Protein AF-A0A923RR82-F1 (afdb_monomer_lite)

Organism: NCBI:txid2763054

Foldseek 3Di:
DPVVVLVVVLVVLVVQLVVLVCCLVPPPDDPVSSCCSNVVSVVVNVVSVVVSVVVVVD

pLDDT: mean 80.32, std 8.95, range [47.06, 88.56]

Secondary structure (DSSP, 8-state):
--HHHHHHHHHHHHHHHHHHHHHHHHS---HHHHHHHHHHHHHHHHHHHHHHHHHHT-

Structure (mmCIF, N/CA/C/O backbone):
data_AF-A0A923RR82-F1
#
_entry.id   AF-A0A923RR82-F1
#
loop_
_atom_site.group_PDB
_atom_site.id
_atom_site.type_symbol
_atom_site.label_atom_id
_atom_site.label_alt_id
_atom_site.label_comp_id
_atom_site.label_asym_id
_atom_site.label_entity_id
_atom_site.label_seq_id
_atom_site.pdbx_PDB_ins_code
_atom_site.Cartn_x
_atom_site.Cartn_y
_atom_site.Cartn_z
_atom_site.occupancy
_atom_site.B_iso_or_equiv
_atom_site.auth_seq_id
_atom_site.auth_comp_id
_atom_site.auth_asym_id
_atom_site.auth_atom_id
_atom_site.pdbx_PDB_model_num
ATOM 1 N N . MET A 1 1 ? 4.773 8.340 -18.032 1.00 56.97 1 MET A N 1
ATOM 2 C CA . MET A 1 1 ? 4.635 9.004 -16.717 1.00 56.97 1 MET A CA 1
ATOM 3 C C . MET A 1 1 ? 6.026 9.451 -16.314 1.00 56.97 1 MET A C 1
ATOM 5 O O . MET A 1 1 ? 6.934 8.655 -16.491 1.00 56.97 1 MET A O 1
ATOM 9 N N . ASN A 1 2 ? 6.225 10.700 -15.888 1.00 76.94 2 ASN A N 1
ATOM 10 C CA . ASN A 1 2 ? 7.556 11.139 -15.458 1.00 76.94 2 ASN A CA 1
ATOM 11 C C . ASN A 1 2 ? 7.952 10.335 -14.204 1.00 76.94 2 ASN A C 1
ATOM 13 O O . ASN A 1 2 ? 7.136 10.250 -13.285 1.00 76.94 2 ASN A O 1
ATOM 17 N N . GLU A 1 3 ? 9.134 9.719 -14.165 1.00 74.62 3 GLU A N 1
ATOM 18 C CA . GLU A 1 3 ? 9.542 8.818 -13.068 1.00 74.62 3 GLU A CA 1
ATOM 19 C C . GLU A 1 3 ? 9.465 9.509 -11.704 1.00 74.62 3 GLU A C 1
ATOM 21 O O . GLU A 1 3 ? 8.952 8.944 -10.740 1.00 74.62 3 GLU A O 1
ATOM 26 N N . THR A 1 4 ? 9.856 10.785 -11.642 1.00 80.81 4 THR A N 1
ATOM 27 C CA . THR A 1 4 ? 9.734 11.615 -10.437 1.00 80.81 4 THR A CA 1
ATOM 28 C C . THR A 1 4 ? 8.289 11.711 -9.947 1.00 80.81 4 THR A C 1
ATOM 30 O O . THR A 1 4 ? 8.026 11.601 -8.753 1.00 80.81 4 THR A O 1
ATOM 33 N N . LEU A 1 5 ? 7.334 11.876 -10.867 1.00 80.38 5 LEU A N 1
ATOM 34 C CA . LEU A 1 5 ? 5.915 11.945 -10.526 1.00 80.38 5 LEU A CA 1
ATOM 35 C C . LEU A 1 5 ? 5.415 10.584 -10.026 1.00 80.38 5 LEU A C 1
ATOM 37 O O . LEU A 1 5 ? 4.690 10.534 -9.040 1.00 80.38 5 LEU A O 1
ATOM 41 N N . ALA A 1 6 ? 5.842 9.486 -10.654 1.00 78.50 6 ALA A N 1
ATOM 42 C CA . ALA A 1 6 ? 5.482 8.134 -10.228 1.00 78.50 6 ALA A CA 1
ATOM 43 C C . ALA A 1 6 ? 5.947 7.845 -8.790 1.00 78.50 6 ALA A C 1
ATOM 45 O O . ALA A 1 6 ? 5.167 7.352 -7.977 1.00 78.50 6 ALA A O 1
ATOM 46 N N . ILE A 1 7 ? 7.187 8.218 -8.460 1.00 82.38 7 ILE A N 1
ATOM 47 C CA . ILE A 1 7 ? 7.760 8.061 -7.116 1.00 82.38 7 ILE A CA 1
ATOM 48 C C . ILE A 1 7 ? 6.995 8.909 -6.094 1.00 82.38 7 ILE A C 1
ATOM 50 O O . ILE A 1 7 ? 6.638 8.408 -5.030 1.00 82.38 7 ILE A O 1
ATOM 54 N N . ILE A 1 8 ? 6.685 10.170 -6.417 1.00 85.44 8 ILE A N 1
ATOM 55 C CA . ILE A 1 8 ? 5.926 11.052 -5.516 1.00 85.44 8 ILE A CA 1
ATOM 56 C C . ILE A 1 8 ? 4.544 10.465 -5.219 1.00 85.44 8 ILE A C 1
ATOM 58 O O . ILE A 1 8 ? 4.157 10.370 -4.055 1.00 85.44 8 ILE A O 1
ATOM 62 N N . VAL A 1 9 ? 3.806 10.032 -6.244 1.00 84.44 9 VAL A N 1
ATOM 63 C CA . VAL A 1 9 ? 2.467 9.459 -6.043 1.00 84.44 9 VAL A CA 1
ATOM 64 C C . VAL A 1 9 ? 2.566 8.137 -5.261 1.00 84.44 9 VAL A C 1
ATOM 66 O O . VAL A 1 9 ? 1.680 7.835 -4.461 1.00 84.44 9 VAL A O 1
ATOM 69 N N . LEU A 1 10 ? 3.629 7.343 -5.451 1.00 86.25 10 LEU A N 1
ATOM 70 C CA . LEU A 1 10 ? 3.853 6.107 -4.693 1.00 86.25 10 LEU A CA 1
ATOM 71 C C . LEU A 1 10 ? 4.051 6.411 -3.201 1.00 86.25 10 LEU A C 1
ATOM 73 O O . LEU A 1 10 ? 3.384 5.809 -2.361 1.00 86.25 10 LEU A O 1
ATOM 77 N N . CYS A 1 11 ? 4.902 7.389 -2.881 1.00 86.69 11 CYS A N 1
ATOM 78 C CA . CYS A 1 11 ? 5.130 7.851 -1.512 1.00 86.69 11 CYS A CA 1
ATOM 79 C C . CYS A 1 11 ? 3.844 8.382 -0.863 1.00 86.69 11 CYS A C 1
ATOM 81 O O . CYS A 1 11 ? 3.550 8.044 0.282 1.00 86.69 11 CYS A O 1
ATOM 83 N N . VAL A 1 12 ? 3.047 9.166 -1.595 1.00 87.31 12 VAL A N 1
ATOM 84 C CA . VAL A 1 12 ? 1.762 9.686 -1.101 1.00 87.31 12 VAL A CA 1
ATOM 85 C C . VAL A 1 12 ? 0.778 8.549 -0.815 1.00 87.31 12 VAL A C 1
ATOM 87 O O . VAL A 1 12 ? 0.184 8.518 0.260 1.00 87.31 12 VAL A O 1
ATOM 90 N N . ASN A 1 13 ? 0.638 7.573 -1.715 1.00 86.69 13 ASN A N 1
ATOM 91 C CA . ASN A 1 13 ? -0.223 6.413 -1.459 1.00 86.69 13 ASN A CA 1
ATOM 92 C C . ASN A 1 13 ? 0.270 5.559 -0.284 1.00 86.69 13 ASN A C 1
ATOM 94 O O .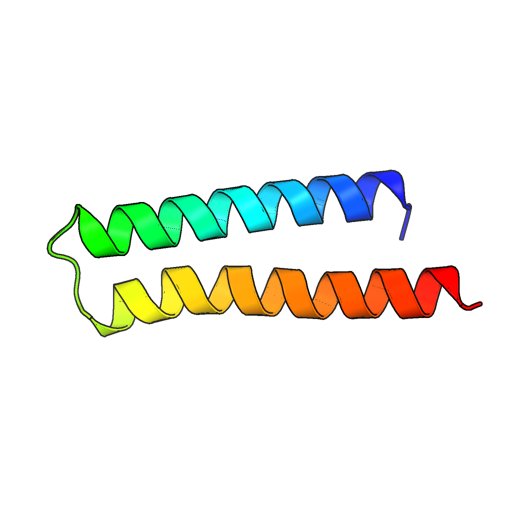 ASN A 1 13 ? -0.545 5.005 0.450 1.00 86.69 13 ASN A O 1
ATOM 98 N N . PHE A 1 14 ? 1.584 5.479 -0.074 1.00 87.19 14 PHE A N 1
ATOM 99 C CA . PHE A 1 14 ? 2.159 4.795 1.081 1.00 87.19 14 PHE A CA 1
ATOM 100 C C . PHE A 1 14 ? 1.827 5.507 2.399 1.00 87.19 14 PHE A C 1
ATOM 102 O O . PHE A 1 14 ? 1.462 4.854 3.374 1.00 87.19 14 PHE A O 1
ATOM 109 N N . LEU A 1 15 ? 1.864 6.843 2.418 1.00 88.56 15 LEU A N 1
ATOM 110 C CA . LEU A 1 15 ? 1.411 7.634 3.567 1.00 88.56 15 LEU A CA 1
ATOM 111 C C . LEU A 1 15 ? -0.076 7.395 3.864 1.00 88.56 15 LEU A C 1
ATOM 113 O O . LEU A 1 15 ? -0.424 7.110 5.008 1.00 88.56 15 LEU A O 1
ATOM 117 N N . PHE A 1 16 ? -0.935 7.405 2.839 1.00 86.25 16 PHE A N 1
ATOM 118 C CA . PHE A 1 16 ? -2.361 7.088 3.000 1.00 86.25 16 PHE A CA 1
ATOM 119 C C . PHE A 1 16 ? -2.605 5.661 3.497 1.00 86.25 16 PHE A C 1
ATOM 121 O O . PHE A 1 16 ? -3.534 5.421 4.267 1.00 86.25 16 PHE A O 1
ATOM 128 N N . PHE A 1 17 ? -1.773 4.703 3.088 1.00 87.56 17 PHE A N 1
ATOM 129 C CA . PHE A 1 17 ? -1.850 3.334 3.586 1.00 87.56 17 PHE A CA 1
ATOM 130 C C . PHE A 1 17 ? -1.539 3.260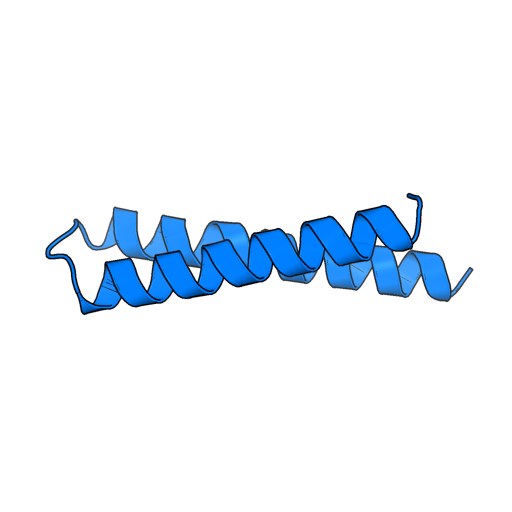 5.088 1.00 87.56 17 PHE A C 1
ATOM 132 O O . PHE A 1 17 ? -2.279 2.621 5.837 1.00 87.56 17 PHE A O 1
ATOM 139 N N . ILE A 1 18 ? -0.493 3.958 5.543 1.00 86.50 18 ILE A N 1
ATOM 140 C CA . ILE A 1 18 ? -0.134 4.041 6.968 1.00 86.50 18 ILE A CA 1
ATOM 141 C C . ILE A 1 18 ? -1.247 4.726 7.768 1.00 86.50 18 ILE A C 1
ATOM 143 O O . ILE A 1 18 ? -1.637 4.228 8.822 1.00 86.50 18 ILE A O 1
ATOM 147 N N . GLU A 1 19 ? -1.806 5.823 7.258 1.00 85.69 19 GLU A N 1
ATOM 148 C CA . GLU A 1 19 ? -2.925 6.523 7.898 1.00 85.69 19 GLU A CA 1
ATOM 149 C C . GLU A 1 19 ? -4.190 5.648 7.973 1.00 85.69 19 GLU A C 1
ATOM 151 O O . GLU A 1 19 ? -4.903 5.647 8.983 1.00 85.69 19 GLU A O 1
ATOM 156 N N . GLY A 1 20 ? -4.452 4.847 6.936 1.00 84.00 20 GLY A N 1
ATOM 157 C CA . GLY A 1 20 ? -5.527 3.856 6.918 1.00 84.00 20 GLY A CA 1
ATOM 158 C C . GLY A 1 20 ? -5.340 2.771 7.981 1.00 84.00 20 GLY A C 1
ATOM 159 O O . GLY A 1 20 ? -6.307 2.394 8.651 1.00 84.00 20 GLY A O 1
ATOM 160 N N . ILE A 1 21 ? -4.100 2.311 8.183 1.00 83.81 21 ILE A N 1
ATOM 161 C CA . ILE A 1 21 ? -3.737 1.368 9.249 1.00 83.81 21 ILE A CA 1
ATOM 162 C C . ILE A 1 21 ? -3.941 2.011 10.623 1.00 83.81 21 ILE A C 1
ATOM 164 O O . ILE A 1 21 ? -4.657 1.441 11.448 1.00 83.81 21 ILE A O 1
ATOM 168 N N . ASP A 1 22 ? -3.385 3.198 10.867 1.00 84.44 22 ASP A N 1
ATOM 169 C CA . ASP A 1 22 ? -3.542 3.893 12.150 1.00 84.44 22 ASP A CA 1
ATOM 170 C C . ASP A 1 22 ? -5.023 4.148 12.466 1.00 84.44 22 ASP A C 1
ATOM 172 O O . ASP A 1 22 ? -5.520 3.803 13.536 1.00 84.44 22 ASP A O 1
ATOM 176 N N . THR A 1 23 ? -5.802 4.602 11.485 1.00 82.50 23 THR A N 1
ATOM 177 C CA . THR A 1 23 ? -7.255 4.764 11.628 1.00 82.50 23 THR A CA 1
ATOM 178 C C . THR A 1 23 ? -7.959 3.444 11.966 1.00 82.50 23 THR A C 1
ATOM 180 O O . THR A 1 23 ? -8.931 3.429 12.733 1.00 82.50 23 THR A O 1
ATOM 183 N N . ALA A 1 24 ? -7.485 2.321 11.426 1.00 81.56 24 ALA A N 1
ATOM 184 C CA . ALA A 1 24 ? -8.054 1.012 11.709 1.00 81.56 24 ALA A CA 1
ATOM 185 C C . ALA A 1 24 ? -7.762 0.516 13.133 1.00 81.56 24 ALA A C 1
ATOM 187 O O . ALA A 1 24 ? -8.632 -0.149 13.710 1.00 81.56 24 ALA A O 1
ATOM 188 N N . PHE A 1 25 ? -6.613 0.857 13.717 1.00 78.56 25 PHE A N 1
ATOM 189 C CA . PHE A 1 25 ? -6.262 0.495 15.096 1.00 78.56 25 PHE A CA 1
ATOM 190 C C . PHE A 1 25 ? -6.813 1.490 16.126 1.00 78.56 25 PHE A C 1
ATOM 192 O O . PHE A 1 25 ? -7.328 1.075 17.165 1.00 78.56 25 PHE A O 1
ATOM 199 N N . THR A 1 26 ? -6.788 2.782 15.814 1.00 81.69 26 THR A N 1
ATOM 200 C CA . THR A 1 26 ? -6.994 3.861 16.789 1.00 81.69 26 THR A CA 1
ATOM 201 C C . THR A 1 26 ? -8.448 4.347 16.841 1.00 81.69 26 THR A C 1
ATOM 203 O O . THR A 1 26 ? -8.939 4.729 17.904 1.00 81.69 26 THR A O 1
ATOM 206 N N . LYS A 1 27 ? -9.207 4.284 15.733 1.00 77.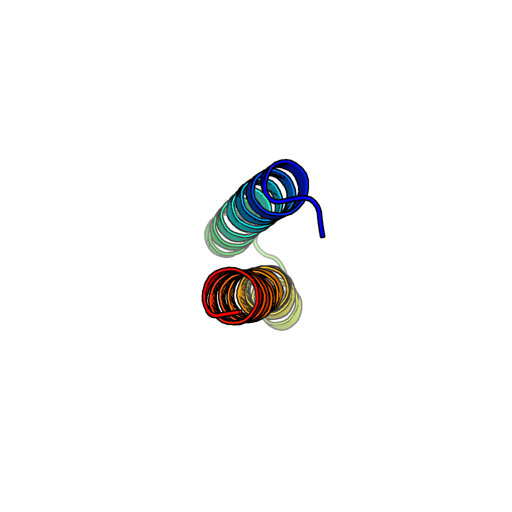19 27 LYS A N 1
ATOM 207 C CA . LYS A 1 27 ? -10.620 4.715 15.706 1.00 77.19 27 LYS A CA 1
ATOM 208 C C . LYS A 1 27 ? -11.593 3.536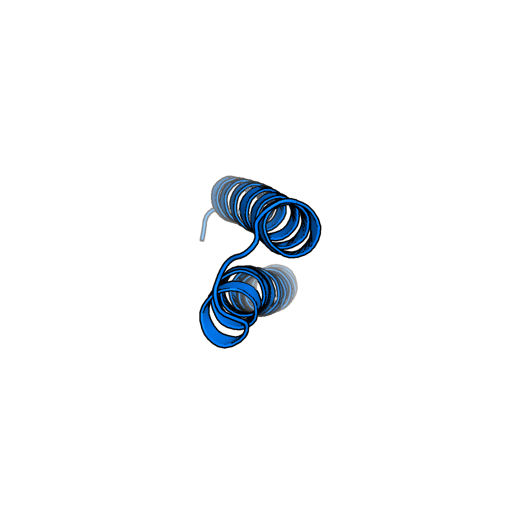 15.748 1.00 77.19 27 LYS A C 1
ATOM 210 O O . LYS A 1 27 ? -11.461 2.556 15.013 1.00 77.19 27 LYS A O 1
ATOM 215 N N . LYS A 1 28 ? -12.676 3.655 16.528 1.00 72.44 28 LYS A N 1
ATOM 216 C CA . LYS A 1 28 ? -13.877 2.798 16.403 1.00 72.44 28 LYS A CA 1
ATOM 217 C C . LYS A 1 28 ? -14.698 3.212 15.171 1.00 72.44 28 LYS A C 1
ATOM 219 O O . LYS A 1 28 ? -15.803 3.722 15.285 1.00 72.44 28 LYS A O 1
ATOM 224 N N . ALA A 1 29 ? -14.132 3.021 13.983 1.00 71.56 29 ALA A N 1
ATOM 225 C CA . ALA A 1 29 ? -14.849 3.140 12.715 1.00 71.56 29 ALA A CA 1
ATOM 226 C C . ALA A 1 29 ? -15.449 1.789 12.294 1.00 71.56 29 ALA A C 1
ATOM 228 O O . ALA A 1 29 ? -15.018 0.728 12.757 1.00 71.56 29 ALA A O 1
ATOM 229 N N . ASN A 1 30 ? -16.435 1.824 11.396 1.00 81.19 30 ASN A N 1
ATOM 230 C CA . ASN A 1 30 ? -17.070 0.621 10.868 1.00 81.19 30 ASN A CA 1
ATOM 231 C C . ASN A 1 30 ? -16.039 -0.280 10.157 1.00 81.19 30 ASN A C 1
ATOM 233 O O . ASN A 1 30 ? -15.128 0.208 9.487 1.00 81.19 30 ASN A O 1
ATOM 237 N N . LYS A 1 31 ? -16.180 -1.603 10.282 1.00 79.31 31 LYS A N 1
ATOM 238 C CA . LYS A 1 31 ? -15.196 -2.578 9.780 1.00 79.31 31 LYS A CA 1
ATOM 239 C C . LYS A 1 31 ? -14.994 -2.461 8.264 1.00 79.31 31 LYS A C 1
ATOM 241 O O . LYS A 1 31 ? -13.866 -2.525 7.794 1.00 79.31 31 LYS A O 1
ATOM 246 N N . VAL A 1 32 ? -16.077 -2.202 7.527 1.00 83.06 32 VAL A N 1
ATOM 247 C CA . VAL A 1 32 ? -16.047 -1.970 6.073 1.00 83.06 32 VAL A CA 1
ATOM 248 C C . VAL A 1 32 ? -15.239 -0.720 5.730 1.00 83.06 32 VAL A C 1
ATOM 250 O O . VAL A 1 32 ? -14.385 -0.788 4.858 1.00 83.06 32 VAL A O 1
ATOM 253 N N . TYR A 1 33 ? -15.444 0.378 6.467 1.00 80.12 33 TYR A N 1
ATOM 254 C CA . TYR A 1 33 ? -14.721 1.639 6.270 1.00 80.12 33 TYR A CA 1
ATOM 255 C C . TYR A 1 33 ? -13.212 1.469 6.476 1.00 80.12 33 TYR A C 1
ATOM 257 O O . TYR A 1 33 ? -12.413 1.949 5.680 1.00 80.12 33 TYR A O 1
ATOM 265 N N . LYS A 1 34 ? -12.817 0.731 7.522 1.00 80.06 34 LYS A N 1
ATOM 266 C CA . LYS A 1 34 ? -11.406 0.422 7.797 1.00 80.06 34 LYS A CA 1
ATOM 267 C C . LYS A 1 34 ? -10.769 -0.376 6.664 1.00 80.06 34 LYS A C 1
ATOM 269 O O . LYS A 1 34 ? -9.662 -0.069 6.242 1.00 80.06 34 LYS A O 1
ATOM 274 N N . ILE A 1 35 ? -11.479 -1.388 6.165 1.00 82.81 35 ILE A N 1
ATOM 275 C CA . ILE A 1 35 ? -10.980 -2.234 5.081 1.00 82.81 35 ILE A CA 1
ATOM 276 C C . ILE A 1 35 ? -10.823 -1.411 3.805 1.00 82.81 35 ILE A C 1
ATOM 278 O O . ILE A 1 35 ? -9.750 -1.453 3.218 1.00 82.81 35 ILE A O 1
ATOM 282 N N . THR A 1 36 ? -11.817 -0.623 3.388 1.00 83.31 36 THR A N 1
ATOM 283 C CA . THR A 1 36 ? -11.694 0.184 2.162 1.00 83.31 36 THR A CA 1
ATOM 284 C C . THR A 1 36 ? -10.597 1.242 2.253 1.00 83.31 36 THR A C 1
ATOM 286 O O . THR A 1 36 ? -9.891 1.440 1.267 1.00 83.31 36 THR A O 1
ATOM 289 N N . HIS A 1 37 ? -10.389 1.871 3.414 1.00 81.44 37 HIS A N 1
ATOM 290 C CA . HIS A 1 37 ? -9.299 2.838 3.609 1.00 81.44 37 HIS A CA 1
ATOM 291 C C . HIS A 1 37 ? -7.894 2.230 3.579 1.00 81.44 37 HIS A C 1
ATOM 293 O O . HIS A 1 37 ? -6.944 2.950 3.304 1.00 81.44 37 HIS A O 1
ATOM 299 N N . ILE A 1 38 ? -7.748 0.928 3.827 1.00 84.81 38 ILE A N 1
ATOM 300 C CA . ILE A 1 38 ? -6.465 0.220 3.700 1.00 84.81 38 ILE A CA 1
ATOM 301 C C . ILE A 1 38 ? -6.321 -0.362 2.289 1.00 84.81 38 ILE A C 1
ATOM 303 O O . ILE A 1 38 ? -5.277 -0.239 1.652 1.00 84.81 38 ILE A O 1
ATOM 307 N N . LEU A 1 39 ? -7.384 -0.987 1.780 1.00 85.94 39 LEU A N 1
ATOM 308 C CA . LEU A 1 39 ? -7.369 -1.716 0.515 1.00 85.94 39 LEU A CA 1
ATOM 309 C C . LEU A 1 39 ? -7.176 -0.779 -0.682 1.00 85.94 39 LEU A C 1
ATOM 311 O O . 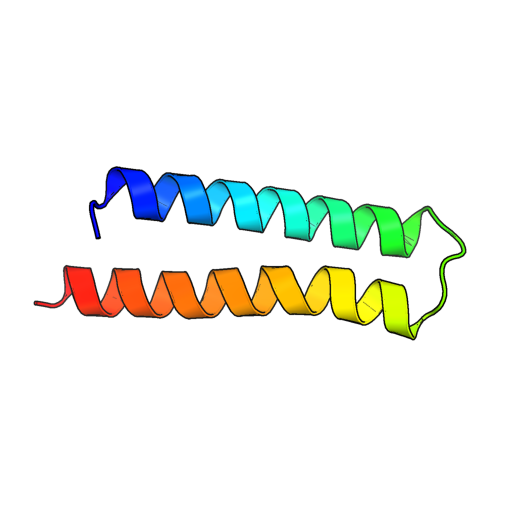LEU A 1 39 ? -6.457 -1.122 -1.615 1.00 85.94 39 LEU A O 1
ATOM 315 N N . TYR A 1 40 ? -7.790 0.406 -0.653 1.00 83.44 40 TYR A N 1
ATOM 316 C CA . TYR A 1 40 ? -7.699 1.376 -1.742 1.00 83.44 40 TYR A CA 1
ATOM 317 C C . TYR A 1 40 ? -6.260 1.878 -1.978 1.00 83.44 40 TYR A C 1
ATOM 319 O O . TYR A 1 40 ? -5.752 1.694 -3.089 1.00 83.44 40 TYR A O 1
ATOM 327 N N . PRO A 1 41 ? -5.547 2.425 -0.970 1.00 87.06 41 PRO A N 1
ATOM 328 C CA . PRO A 1 41 ? -4.148 2.806 -1.148 1.00 87.06 41 PRO A CA 1
ATOM 329 C C . PRO A 1 41 ? -3.233 1.600 -1.413 1.00 87.06 41 PRO A C 1
ATOM 331 O O . PRO A 1 41 ? -2.296 1.727 -2.198 1.00 87.06 41 PRO A O 1
ATOM 334 N N . ALA A 1 42 ? -3.526 0.410 -0.870 1.00 85.56 42 ALA A N 1
ATOM 335 C CA . ALA A 1 42 ? -2.760 -0.804 -1.180 1.00 85.56 42 ALA A CA 1
ATOM 336 C C . ALA A 1 42 ? -2.825 -1.184 -2.668 1.00 85.56 42 ALA A C 1
ATOM 338 O O . ALA A 1 42 ? -1.796 -1.432 -3.297 1.00 85.56 42 ALA A O 1
ATOM 339 N N . ILE A 1 43 ? -4.028 -1.199 -3.249 1.00 87.62 43 ILE A N 1
ATOM 340 C CA . ILE A 1 43 ? -4.229 -1.490 -4.673 1.00 87.62 43 ILE A CA 1
ATOM 341 C C . ILE A 1 43 ? -3.531 -0.426 -5.531 1.00 87.62 43 ILE A C 1
ATOM 343 O O . ILE A 1 43 ? -2.869 -0.770 -6.510 1.00 87.62 43 ILE A O 1
ATOM 347 N N . ALA A 1 44 ? -3.615 0.849 -5.144 1.00 85.88 44 ALA A N 1
ATOM 348 C CA . ALA A 1 44 ? -2.949 1.939 -5.853 1.00 85.88 44 ALA A CA 1
ATOM 349 C C . ALA A 1 44 ? -1.413 1.794 -5.864 1.00 85.88 44 ALA A C 1
ATOM 351 O O . ALA A 1 44 ? -0.787 2.023 -6.902 1.00 85.88 44 ALA A O 1
ATOM 352 N N . ILE A 1 45 ? -0.808 1.358 -4.752 1.00 87.94 45 ILE A N 1
ATOM 353 C CA . ILE A 1 45 ? 0.631 1.053 -4.676 1.00 87.94 45 ILE A CA 1
ATOM 354 C C . ILE A 1 45 ? 0.986 -0.091 -5.631 1.00 87.94 45 ILE A C 1
ATOM 356 O O . ILE A 1 45 ? 1.929 0.042 -6.407 1.00 87.94 45 ILE A O 1
ATOM 360 N N . ILE A 1 46 ? 0.221 -1.188 -5.621 1.00 86.56 46 ILE A N 1
ATOM 361 C CA . ILE A 1 46 ? 0.476 -2.356 -6.484 1.00 86.56 46 ILE A CA 1
ATOM 362 C C . ILE A 1 46 ? 0.396 -1.973 -7.965 1.00 86.56 46 ILE A C 1
ATOM 364 O O . ILE A 1 46 ? 1.294 -2.305 -8.739 1.00 86.56 46 ILE A O 1
ATOM 368 N N . ILE A 1 47 ? -0.653 -1.247 -8.359 1.00 85.62 47 ILE A N 1
ATOM 369 C CA . ILE A 1 47 ? -0.840 -0.790 -9.741 1.00 85.62 47 ILE A CA 1
ATOM 370 C C . ILE A 1 47 ? 0.330 0.101 -10.163 1.00 85.62 47 ILE A C 1
ATOM 372 O O . ILE A 1 47 ? 0.865 -0.060 -11.258 1.00 85.62 47 ILE A O 1
ATOM 376 N N . MET A 1 48 ? 0.777 1.015 -9.302 1.00 81.94 48 MET A N 1
ATOM 377 C CA . MET A 1 48 ? 1.900 1.877 -9.651 1.00 81.94 48 MET A CA 1
ATOM 378 C C . MET A 1 48 ? 3.245 1.168 -9.675 1.00 81.94 48 MET A C 1
ATOM 380 O O . MET A 1 48 ? 4.037 1.467 -10.563 1.00 81.94 48 MET A O 1
ATOM 384 N N . LEU A 1 49 ? 3.492 0.193 -8.800 1.00 84.19 49 LEU A N 1
ATOM 385 C CA . LEU A 1 49 ? 4.669 -0.672 -8.915 1.00 84.19 49 LEU A CA 1
ATOM 386 C C . LEU A 1 49 ? 4.668 -1.437 -10.241 1.00 84.19 49 LEU A C 1
ATOM 388 O O . LEU A 1 49 ? 5.709 -1.533 -10.885 1.00 84.19 49 LEU A O 1
ATOM 392 N N . TYR A 1 50 ? 3.506 -1.919 -10.685 1.00 83.81 50 TYR A N 1
ATOM 393 C CA . TYR A 1 50 ? 3.356 -2.579 -11.981 1.00 83.81 50 TYR A CA 1
ATOM 394 C C . TYR A 1 50 ? 3.650 -1.631 -13.154 1.00 83.81 50 TYR A C 1
ATOM 396 O O . TYR A 1 50 ? 4.403 -1.988 -14.058 1.00 83.81 50 TYR A O 1
ATOM 404 N N . PHE A 1 51 ? 3.128 -0.400 -13.124 1.00 78.62 51 PHE A N 1
ATOM 405 C CA . PHE A 1 51 ? 3.412 0.608 -14.153 1.00 78.62 51 PHE A CA 1
ATOM 406 C C . PHE A 1 51 ? 4.869 1.077 -14.153 1.00 78.62 51 PHE A C 1
ATOM 408 O O . PHE A 1 51 ? 5.421 1.313 -15.225 1.00 78.62 51 PHE A O 1
ATOM 415 N N . ILE A 1 52 ? 5.491 1.206 -12.980 1.00 78.12 52 ILE A N 1
ATOM 416 C CA . ILE A 1 52 ? 6.915 1.529 -12.848 1.00 78.12 52 ILE A CA 1
ATOM 417 C C . ILE A 1 52 ? 7.755 0.379 -13.405 1.00 78.12 52 ILE A C 1
ATOM 419 O O . ILE A 1 52 ? 8.629 0.629 -14.225 1.00 78.12 52 ILE A O 1
ATOM 423 N N . ALA A 1 53 ? 7.453 -0.872 -13.044 1.00 77.81 53 ALA A N 1
ATOM 424 C CA . ALA A 1 53 ? 8.151 -2.040 -13.570 1.00 77.81 53 ALA A CA 1
ATOM 425 C C . ALA A 1 53 ? 8.020 -2.124 -15.099 1.00 77.81 53 ALA A C 1
ATOM 427 O O . ALA A 1 53 ? 9.021 -2.170 -15.798 1.00 77.81 53 ALA A O 1
ATOM 428 N N . ILE A 1 54 ? 6.814 -2.047 -15.658 1.00 79.38 54 ILE A N 1
ATOM 429 C CA . ILE A 1 54 ? 6.637 -2.104 -17.119 1.00 79.38 54 ILE A CA 1
ATOM 430 C C . ILE A 1 54 ? 7.253 -0.894 -17.830 1.00 79.38 54 ILE A C 1
ATOM 432 O O . ILE A 1 54 ? 7.751 -1.037 -18.943 1.00 79.38 54 ILE A O 1
ATOM 436 N N . GLY A 1 55 ? 7.227 0.285 -17.206 1.00 64.44 55 GLY A N 1
ATOM 437 C CA . GLY A 1 55 ? 7.853 1.495 -17.735 1.00 64.44 55 GLY A CA 1
ATOM 438 C C . GLY A 1 55 ? 9.385 1.453 -17.730 1.00 64.44 55 GLY A C 1
ATOM 439 O O . GLY A 1 55 ? 9.984 2.002 -18.645 1.00 64.44 55 GLY A O 1
ATOM 440 N N . LEU A 1 56 ? 9.998 0.788 -16.744 1.00 54.34 56 LEU A N 1
ATOM 441 C CA . LEU A 1 56 ? 11.450 0.564 -16.635 1.00 54.34 56 LEU A CA 1
ATOM 442 C C . LEU A 1 56 ? 11.963 -0.557 -17.550 1.00 54.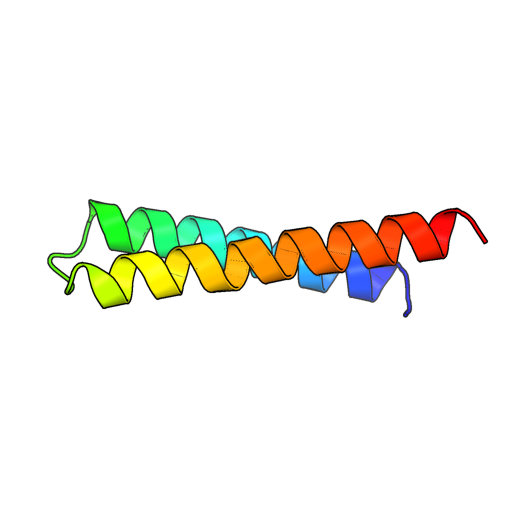34 56 LEU A C 1
ATOM 444 O O . LEU A 1 56 ? 13.132 -0.553 -17.917 1.00 54.34 56 LEU A O 1
ATOM 448 N N . TYR A 1 57 ? 11.115 -1.527 -17.899 1.00 49.94 57 TYR A N 1
ATOM 449 C CA . TYR A 1 57 ? 11.465 -2.666 -18.760 1.00 49.94 57 TYR A CA 1
ATOM 450 C C . TYR A 1 57 ? 11.242 -2.399 -20.264 1.00 49.94 57 TYR A C 1
ATOM 452 O O . TYR A 1 57 ? 11.183 -3.351 -21.046 1.00 49.94 57 TYR A O 1
ATOM 460 N N . LYS A 1 58 ? 11.100 -1.134 -20.681 1.00 47.06 58 LYS A N 1
ATOM 461 C CA . LYS A 1 58 ? 10.878 -0.748 -22.080 1.00 47.06 58 LYS A CA 1
ATOM 462 C C . LYS A 1 58 ? 12.065 -0.001 -22.674 1.00 47.06 58 LYS A C 1
ATOM 464 O O . LYS A 1 58 ? 12.623 0.862 -21.968 1.00 47.06 58 LYS A O 1
#

Radius of gyration: 13.53 Å; chains: 1; bounding box: 28×15×39 Å

Sequence (58 aa):
MNETLAIIVLCVNFLFFIEGIDTAFTKKANKVYKITHILYPAIAIIIMLYFIAIGLYK